Protein AF-A0A7J9YTW6-F1 (afdb_monomer)

Sequence (107 aa):
MKQVTILALVAAAFAALALSAPASAQAGIKQLAKQECRADRAEDPGEFASRWGGSGGKAIKRCARDERREARRDCREDRREEPREFATEYGGVGGKAIKRCMRDELR

Secondary structure (DSSP, 8-state):
-------------------------PPPHHHHHHHHHHHHHHH-HHHHHHHHTSSSHHHHHHHHHHHHHHHHHHHHHHHHH-HHHHHHHHTSSSHHHHHHHHHHTT-

Structure (mmCIF, N/CA/C/O backbone):
data_AF-A0A7J9YTW6-F1
#
_entry.id   AF-A0A7J9YTW6-F1
#
loop_
_atom_site.group_PDB
_atom_site.id
_atom_site.type_symbol
_atom_site.label_atom_id
_atom_site.label_alt_id
_atom_site.label_comp_id
_atom_site.label_asym_id
_atom_site.label_entity_id
_atom_site.label_seq_id
_atom_site.pdbx_PDB_ins_code
_atom_site.Cartn_x
_atom_site.Cartn_y
_atom_site.Cartn_z
_atom_site.occupancy
_atom_site.B_iso_or_equiv
_atom_site.auth_seq_id
_atom_site.auth_comp_id
_atom_site.auth_asym_id
_atom_site.auth_atom_id
_atom_site.pdbx_PDB_model_num
ATOM 1 N N . MET A 1 1 ? -20.043 -11.574 -63.897 1.00 37.81 1 MET A N 1
ATOM 2 C CA . MET A 1 1 ? -18.803 -10.905 -64.346 1.00 37.81 1 MET A CA 1
ATOM 3 C C . MET A 1 1 ? -18.769 -9.499 -63.747 1.00 37.81 1 MET A C 1
ATOM 5 O O . MET A 1 1 ? -19.709 -8.772 -64.013 1.00 37.81 1 MET A O 1
ATOM 9 N N . LYS A 1 2 ? -17.724 -9.180 -62.953 1.00 35.53 2 LYS A N 1
ATOM 10 C CA . LYS A 1 2 ? -17.159 -7.838 -62.624 1.00 35.53 2 LYS A CA 1
ATOM 11 C C . LYS A 1 2 ? -18.123 -6.799 -61.994 1.00 35.53 2 LYS A C 1
ATOM 13 O O . LYS A 1 2 ? -18.979 -6.266 -62.678 1.00 35.53 2 LYS A O 1
ATOM 18 N N . GLN A 1 3 ? -18.139 -6.591 -60.668 1.00 45.00 3 GLN A N 1
ATOM 19 C CA . GLN A 1 3 ? -17.318 -5.615 -59.900 1.00 45.00 3 GLN A CA 1
ATOM 20 C C . GLN A 1 3 ? -16.977 -4.310 -60.642 1.00 45.00 3 GLN A C 1
ATOM 22 O O . GLN A 1 3 ? -16.305 -4.412 -61.659 1.00 45.00 3 GLN A O 1
ATOM 27 N N . VAL A 1 4 ? -17.385 -3.151 -60.083 1.00 43.06 4 VAL A N 1
ATOM 28 C CA . VAL A 1 4 ? -16.620 -1.891 -59.815 1.00 43.06 4 VAL A CA 1
ATOM 29 C C . VAL A 1 4 ? -17.588 -0.894 -59.117 1.00 43.06 4 VAL A C 1
ATOM 31 O O . VAL A 1 4 ? -18.558 -0.461 -59.727 1.00 43.06 4 VAL A O 1
ATOM 34 N N . THR A 1 5 ? -17.590 -0.771 -57.780 1.00 51.03 5 THR A N 1
ATOM 35 C CA . THR A 1 5 ? -17.009 0.330 -56.958 1.00 51.03 5 THR A CA 1
ATOM 36 C C . THR A 1 5 ? -17.364 1.768 -57.363 1.00 51.03 5 THR A C 1
ATOM 38 O O . THR A 1 5 ? -16.803 2.288 -58.318 1.00 51.03 5 THR A O 1
ATOM 41 N N . ILE A 1 6 ? -18.140 2.471 -56.522 1.00 49.19 6 ILE A N 1
ATOM 42 C CA . ILE A 1 6 ? -17.999 3.926 -56.332 1.00 49.19 6 ILE A CA 1
ATOM 43 C C . ILE A 1 6 ? -18.011 4.234 -54.831 1.00 49.19 6 ILE A C 1
ATOM 45 O O . ILE A 1 6 ? -18.995 4.009 -54.129 1.00 49.19 6 ILE A O 1
ATOM 49 N N . LEU A 1 7 ? -16.855 4.717 -54.371 1.00 46.75 7 LEU A N 1
ATOM 50 C CA . LEU A 1 7 ? -16.605 5.337 -53.077 1.00 46.75 7 LEU A CA 1
ATOM 51 C C . LEU A 1 7 ? -17.473 6.589 -52.893 1.00 46.75 7 LEU A C 1
ATOM 53 O O . LEU A 1 7 ? -17.485 7.456 -53.761 1.00 46.75 7 LEU A O 1
ATOM 57 N N . ALA A 1 8 ? -18.058 6.751 -51.708 1.00 46.31 8 ALA A N 1
ATOM 58 C CA . ALA A 1 8 ? -18.439 8.060 -51.188 1.00 46.31 8 ALA A CA 1
ATOM 59 C C . ALA A 1 8 ? -17.841 8.223 -49.785 1.00 46.31 8 ALA A C 1
ATOM 61 O O . ALA A 1 8 ? -18.358 7.725 -48.789 1.00 46.31 8 ALA A O 1
ATOM 62 N N . LEU A 1 9 ? -16.68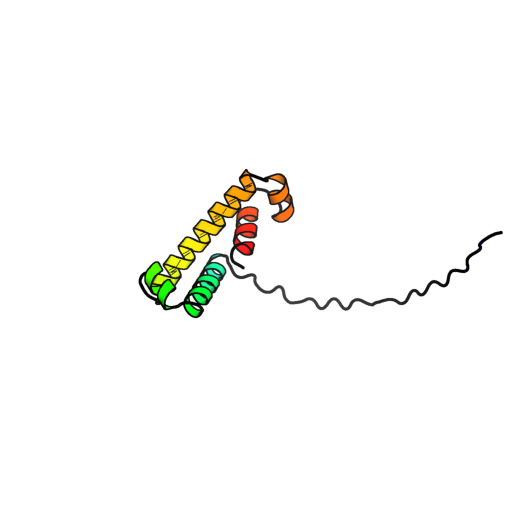6 8.888 -49.758 1.00 46.22 9 LEU A N 1
ATOM 63 C CA . LEU A 1 9 ? -16.035 9.441 -48.576 1.00 46.22 9 LEU A CA 1
ATOM 64 C C . LEU A 1 9 ? -16.971 10.452 -47.901 1.00 46.22 9 LEU A C 1
ATOM 66 O O . LEU A 1 9 ? -17.255 11.500 -48.477 1.00 46.22 9 LEU A O 1
ATOM 70 N N . VAL A 1 10 ? -17.390 10.179 -46.666 1.00 49.94 10 VAL A N 1
ATOM 71 C CA . VAL A 1 10 ? -17.940 11.203 -45.768 1.00 49.94 10 VAL A CA 1
ATOM 72 C C . VAL A 1 10 ? -16.899 11.473 -44.690 1.00 49.94 10 VAL A C 1
ATOM 74 O O . VAL A 1 10 ? -16.807 10.771 -43.687 1.00 49.94 10 VAL A O 1
ATOM 77 N N . ALA A 1 11 ? -16.076 12.488 -44.939 1.00 50.56 11 ALA A N 1
ATOM 78 C CA . ALA A 1 11 ? -15.255 13.125 -43.925 1.00 50.56 11 ALA A CA 1
ATOM 79 C C . ALA A 1 11 ? -16.102 14.213 -43.250 1.00 50.56 11 ALA A C 1
ATOM 81 O O . ALA A 1 11 ? -16.424 15.222 -43.872 1.00 50.56 11 ALA A O 1
ATOM 82 N N . ALA A 1 12 ? -16.465 14.014 -41.984 1.00 51.50 12 ALA A N 1
ATOM 83 C CA . ALA A 1 12 ? -17.022 15.061 -41.137 1.00 51.50 12 ALA A CA 1
ATOM 84 C C . ALA A 1 12 ? -16.184 15.139 -39.858 1.00 51.50 12 ALA A C 1
ATOM 86 O O . ALA A 1 12 ? -16.069 14.178 -39.099 1.00 51.50 12 ALA A O 1
ATOM 87 N N . ALA A 1 13 ? -15.532 16.286 -39.696 1.00 48.19 13 ALA A N 1
ATOM 88 C CA . ALA A 1 13 ? -14.561 16.585 -38.664 1.00 48.19 13 ALA A CA 1
ATOM 89 C C . ALA A 1 13 ? -15.207 16.619 -37.271 1.00 48.19 13 ALA A C 1
ATOM 91 O O . ALA A 1 13 ? -16.048 17.470 -36.989 1.00 48.19 13 ALA A O 1
ATOM 92 N N . PHE A 1 14 ? -14.754 15.744 -36.375 1.00 49.72 14 PHE A N 1
ATOM 93 C CA . PHE A 1 14 ? -14.966 15.916 -34.942 1.00 49.72 14 PHE A CA 1
ATOM 94 C C . PHE A 1 14 ? -13.867 16.826 -34.391 1.00 49.72 14 PHE A C 1
ATOM 96 O O . PHE A 1 14 ? -12.740 16.399 -34.145 1.00 49.72 14 PHE A O 1
ATOM 103 N N . ALA A 1 15 ? -14.200 18.105 -34.215 1.00 48.06 15 ALA A N 1
ATOM 104 C CA . ALA A 1 15 ? -13.405 19.035 -33.429 1.00 48.06 15 ALA A CA 1
ATOM 105 C C . ALA A 1 15 ? -13.455 18.598 -31.955 1.00 48.06 15 ALA A C 1
ATOM 107 O O . ALA A 1 15 ? -14.438 18.827 -31.252 1.00 48.06 15 ALA A O 1
ATOM 108 N N . ALA A 1 16 ? -12.403 17.922 -31.500 1.00 50.88 16 ALA A N 1
ATOM 109 C CA . ALA A 1 16 ? -12.238 17.541 -30.108 1.00 50.88 16 ALA A CA 1
ATOM 110 C C . ALA A 1 16 ? -11.960 18.793 -29.258 1.00 50.88 16 ALA A C 1
ATOM 112 O O . ALA A 1 16 ? -10.833 19.285 -29.208 1.00 50.88 16 ALA A O 1
ATOM 113 N N . LEU A 1 17 ? -12.982 19.302 -28.563 1.00 50.62 17 LEU A N 1
ATOM 114 C CA . LEU A 1 17 ? -12.770 20.118 -27.369 1.00 50.62 17 LEU A CA 1
ATOM 115 C C . LEU A 1 17 ? -12.154 19.213 -26.296 1.00 50.62 17 LEU A C 1
ATOM 117 O O . LEU A 1 17 ? -12.857 18.512 -25.569 1.00 50.62 17 LEU A O 1
ATOM 121 N N . ALA A 1 18 ? -10.828 19.215 -26.201 1.00 54.19 18 ALA A N 1
ATOM 122 C CA . ALA A 1 18 ? -10.131 18.665 -25.051 1.00 54.19 18 ALA A CA 1
ATOM 123 C C . ALA A 1 18 ? -10.392 19.587 -23.850 1.00 54.19 18 ALA A C 1
ATOM 125 O O . ALA A 1 18 ? -9.665 20.553 -23.620 1.00 54.19 18 ALA A O 1
ATOM 126 N N . LEU A 1 19 ? -11.458 19.302 -23.095 1.00 51.62 19 LEU A N 1
ATOM 127 C CA . LEU A 1 19 ? -11.585 19.775 -21.721 1.00 51.62 19 LEU A CA 1
ATOM 128 C C . LEU A 1 19 ? -10.367 19.246 -20.961 1.00 51.62 19 LEU A C 1
ATOM 130 O O . LEU A 1 19 ? -10.257 18.051 -20.684 1.00 51.62 19 LEU A O 1
ATOM 134 N N . SER A 1 20 ? -9.438 20.139 -20.644 1.00 54.81 20 SER A N 1
ATOM 135 C CA . SER A 1 20 ? -8.362 19.906 -19.693 1.00 54.81 20 SER A CA 1
ATOM 136 C C . SER A 1 20 ? -8.987 19.648 -18.323 1.00 54.81 20 SER A C 1
ATOM 138 O O . SER A 1 20 ? -9.221 20.562 -17.534 1.00 54.81 20 SER A O 1
ATOM 140 N N . ALA A 1 21 ? -9.299 18.378 -18.054 1.00 56.00 21 ALA A N 1
ATOM 141 C CA . ALA A 1 21 ? -9.672 17.931 -16.726 1.00 56.00 21 ALA A CA 1
ATOM 142 C C . ALA A 1 21 ? -8.539 18.328 -15.764 1.00 56.00 21 ALA A C 1
ATOM 144 O O . ALA A 1 21 ? -7.370 18.047 -16.059 1.00 56.00 21 ALA A O 1
ATOM 145 N N . PRO A 1 22 ? -8.839 19.007 -14.642 1.00 44.25 22 PRO A N 1
ATOM 146 C CA . PRO A 1 22 ? -7.815 19.342 -13.672 1.00 44.25 22 PRO A CA 1
ATOM 147 C C . PRO A 1 22 ? -7.177 18.033 -13.220 1.00 44.25 22 PRO A C 1
ATOM 149 O O . PRO A 1 22 ? -7.881 17.084 -12.876 1.00 44.25 22 PRO A O 1
ATOM 152 N N . ALA A 1 23 ? -5.846 17.975 -13.263 1.00 52.31 23 ALA A N 1
ATOM 153 C CA . ALA A 1 23 ? -5.086 16.861 -12.728 1.00 52.31 23 ALA A CA 1
ATOM 154 C C . ALA A 1 23 ? -5.490 16.680 -11.259 1.00 52.31 23 ALA A C 1
ATOM 156 O O . ALA A 1 23 ? -5.030 17.410 -10.380 1.00 52.31 23 ALA A O 1
ATOM 157 N N . SER A 1 24 ? -6.413 15.752 -10.997 1.00 54.34 24 SER A N 1
ATOM 158 C CA . SER A 1 24 ? -6.827 15.404 -9.647 1.00 54.34 24 SER A CA 1
ATOM 159 C C . SER A 1 24 ? -5.564 14.993 -8.911 1.00 54.34 24 SER A C 1
ATOM 161 O O . SER A 1 24 ? -4.889 14.064 -9.359 1.00 54.34 24 SER A O 1
ATOM 163 N N . ALA A 1 25 ? -5.211 15.685 -7.830 1.00 58.84 25 ALA A N 1
ATOM 164 C CA . ALA A 1 25 ? -4.068 15.305 -7.016 1.00 58.84 25 ALA A CA 1
ATOM 165 C C . ALA A 1 25 ? -4.237 13.832 -6.606 1.00 58.84 25 ALA A C 1
ATOM 167 O O . ALA A 1 25 ? -5.108 13.515 -5.795 1.00 58.84 25 ALA A O 1
ATOM 168 N N . GLN A 1 26 ? -3.464 12.920 -7.210 1.00 66.88 26 GLN A N 1
ATOM 169 C CA . GLN A 1 26 ? -3.605 11.497 -6.922 1.00 66.88 26 GLN A CA 1
ATOM 170 C C . GLN A 1 26 ? -3.337 11.267 -5.435 1.00 66.88 26 GLN A C 1
ATOM 172 O O . GLN A 1 26 ? -2.288 11.660 -4.910 1.00 66.88 26 GLN A O 1
ATOM 177 N N . ALA A 1 27 ? -4.281 10.609 -4.759 1.00 81.75 27 ALA A N 1
ATOM 178 C CA . ALA A 1 27 ? -4.136 10.258 -3.358 1.00 81.75 27 ALA A CA 1
ATOM 179 C C . ALA A 1 27 ? -2.823 9.482 -3.141 1.00 81.75 27 ALA A C 1
ATOM 181 O O . ALA A 1 27 ? -2.428 8.613 -3.925 1.00 81.75 27 ALA A O 1
ATOM 182 N N . GLY A 1 28 ? -2.099 9.824 -2.075 1.00 93.44 28 GLY A N 1
ATOM 183 C CA . GLY A 1 28 ? -0.902 9.076 -1.700 1.00 93.44 28 GLY A CA 1
ATOM 184 C C . GLY A 1 28 ? -1.266 7.668 -1.220 1.00 93.44 28 GLY A C 1
ATOM 185 O O . GLY A 1 28 ? -2.300 7.489 -0.589 1.00 93.44 28 GLY A O 1
ATOM 186 N N . ILE A 1 29 ? -0.365 6.699 -1.404 1.00 96.25 29 ILE A N 1
ATOM 187 C CA . ILE A 1 29 ? -0.503 5.287 -0.969 1.00 96.25 29 ILE A CA 1
ATOM 188 C C . ILE A 1 29 ? -1.033 5.162 0.474 1.00 96.25 29 ILE A C 1
ATOM 190 O O . ILE A 1 29 ? -1.866 4.323 0.786 1.00 96.25 29 ILE A O 1
ATOM 194 N N . LYS A 1 30 ? -0.575 6.026 1.392 1.00 96.00 30 LYS A N 1
ATOM 195 C CA . LYS A 1 30 ? -1.038 6.017 2.792 1.00 96.00 30 LYS A CA 1
ATOM 196 C C . LYS A 1 30 ? -2.505 6.421 2.949 1.00 96.00 30 LYS A C 1
ATOM 198 O O . LYS A 1 30 ? -3.129 6.019 3.925 1.00 96.00 30 LYS A O 1
ATOM 203 N N . GLN A 1 31 ? -3.000 7.294 2.082 1.00 96.50 31 GLN A N 1
ATOM 204 C CA . GLN A 1 31 ? -4.390 7.721 2.093 1.00 96.50 31 GLN A CA 1
ATOM 205 C C . GLN A 1 31 ? -5.288 6.659 1.459 1.00 96.50 31 GLN A C 1
ATOM 207 O O . GLN A 1 31 ? -6.331 6.386 2.038 1.00 96.50 31 GLN A O 1
ATOM 212 N N . LEU A 1 32 ? -4.842 6.035 0.366 1.00 97.25 32 LEU A N 1
ATOM 213 C CA . LEU A 1 32 ? -5.534 4.922 -0.293 1.00 97.25 32 LEU A CA 1
ATOM 214 C C . LEU A 1 32 ? -5.731 3.736 0.655 1.00 97.25 32 LEU A C 1
ATOM 216 O O . LEU A 1 32 ? -6.859 3.441 1.014 1.00 97.25 32 LEU A O 1
ATOM 220 N N . ALA A 1 33 ? -4.655 3.242 1.274 1.00 98.00 33 ALA A N 1
ATOM 221 C CA . ALA A 1 33 ? -4.762 2.180 2.280 1.00 98.00 33 ALA A CA 1
ATOM 222 C C . ALA A 1 33 ? -5.668 2.537 3.476 1.00 98.00 33 ALA A C 1
ATOM 224 O O . ALA A 1 33 ? -6.201 1.675 4.158 1.00 98.00 33 ALA A O 1
ATOM 225 N N . LYS A 1 34 ? -5.825 3.824 3.819 1.00 97.75 34 LYS A N 1
ATOM 226 C CA . LYS A 1 34 ? -6.790 4.221 4.861 1.00 97.75 34 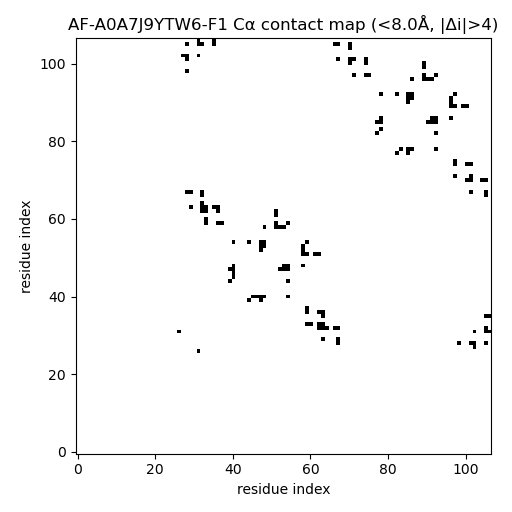LYS A CA 1
ATOM 227 C C . LYS A 1 34 ? -8.221 4.250 4.345 1.00 97.75 34 LYS A C 1
ATOM 229 O O . LYS A 1 34 ? -9.126 4.187 5.169 1.00 97.75 34 LYS A O 1
ATOM 234 N N . GLN A 1 35 ? -8.411 4.504 3.058 1.00 97.19 35 GLN A N 1
ATOM 235 C CA . GLN A 1 35 ? -9.712 4.538 2.414 1.00 97.19 35 GLN A CA 1
ATOM 236 C C . GLN A 1 35 ? -10.274 3.124 2.311 1.00 97.19 35 GLN A C 1
ATOM 238 O O . GLN A 1 35 ? -11.395 2.934 2.765 1.00 97.19 35 GLN A O 1
ATOM 243 N N . GLU A 1 36 ? -9.470 2.157 1.876 1.00 96.81 36 GLU A N 1
ATOM 244 C CA . GLU A 1 36 ? -9.821 0.728 1.873 1.00 96.81 36 GLU A CA 1
ATOM 245 C C . GLU A 1 36 ? -10.179 0.246 3.273 1.00 96.81 36 GLU A C 1
ATOM 247 O O . GLU A 1 36 ? -11.329 -0.060 3.539 1.00 96.81 36 GLU A O 1
ATOM 252 N N . CYS A 1 37 ? -9.291 0.430 4.252 1.00 98.19 37 CYS A N 1
ATOM 253 C CA . CYS A 1 37 ? -9.598 0.079 5.642 1.00 98.19 37 CYS A CA 1
ATOM 254 C C . CYS A 1 37 ? -10.834 0.779 6.233 1.00 98.19 37 CYS A C 1
ATOM 256 O O . CYS A 1 37 ? -11.363 0.364 7.265 1.00 98.19 37 CYS A O 1
ATOM 258 N N . ARG A 1 38 ? -11.254 1.925 5.679 1.00 98.19 38 ARG A N 1
ATOM 259 C CA . ARG A 1 38 ? -12.512 2.571 6.079 1.00 98.19 38 ARG A CA 1
ATOM 260 C C . ARG A 1 38 ? -13.708 1.932 5.387 1.00 98.19 38 ARG A C 1
ATOM 262 O O . ARG A 1 38 ? -14.752 1.907 6.031 1.00 98.19 38 ARG A O 1
ATOM 269 N N . ALA A 1 39 ? -13.550 1.492 4.141 1.00 97.88 39 ALA A N 1
ATOM 270 C CA . ALA A 1 39 ? -14.531 0.718 3.400 1.00 97.88 39 ALA A CA 1
ATOM 271 C C . ALA A 1 39 ? -14.747 -0.642 4.077 1.00 97.88 39 ALA A C 1
ATOM 273 O O . ALA A 1 39 ? -15.867 -0.881 4.505 1.00 97.88 39 ALA A O 1
ATOM 274 N N . ASP A 1 40 ? -13.692 -1.411 4.365 1.00 97.31 40 ASP A N 1
ATOM 275 C CA . ASP A 1 40 ? -13.800 -2.718 5.040 1.00 97.31 40 ASP A CA 1
ATOM 276 C C . ASP A 1 40 ? -14.504 -2.596 6.390 1.00 97.31 40 ASP A C 1
ATOM 278 O O . ASP A 1 40 ? -15.383 -3.368 6.747 1.00 97.31 40 ASP A O 1
ATOM 282 N N . ARG A 1 41 ? -14.148 -1.562 7.160 1.00 98.12 41 ARG A N 1
ATOM 283 C CA . ARG A 1 41 ? -14.801 -1.287 8.443 1.00 98.12 41 ARG A CA 1
ATOM 284 C C . ARG A 1 41 ? -16.269 -0.895 8.281 1.00 98.12 41 ARG A C 1
ATOM 286 O O . ARG A 1 41 ? -17.037 -1.069 9.222 1.00 98.12 41 ARG A O 1
ATOM 293 N N . ALA A 1 42 ? -16.628 -0.237 7.183 1.00 98.06 42 ALA A N 1
ATOM 294 C CA . ALA A 1 42 ? -18.010 0.142 6.912 1.00 98.06 42 ALA A CA 1
ATOM 295 C C . ALA A 1 42 ? -18.832 -1.055 6.418 1.00 98.06 42 ALA A C 1
ATOM 297 O O . ALA A 1 42 ? -20.014 -1.127 6.743 1.00 98.06 42 ALA A O 1
ATOM 298 N N . GLU A 1 43 ? -18.202 -1.965 5.678 1.00 98.19 43 GLU A N 1
ATOM 299 C CA . GLU A 1 43 ? -18.787 -3.205 5.174 1.00 98.19 43 GLU A CA 1
ATOM 300 C C . GLU A 1 43 ? -19.004 -4.222 6.298 1.00 98.19 43 GLU A C 1
ATOM 302 O O . GLU A 1 43 ? -20.140 -4.631 6.527 1.00 98.19 43 GLU A O 1
ATOM 307 N N . ASP A 1 44 ? -17.956 -4.541 7.066 1.00 97.44 44 ASP A N 1
ATOM 308 C CA . ASP A 1 44 ? -18.046 -5.410 8.240 1.00 97.44 44 ASP A CA 1
ATOM 309 C C . ASP A 1 44 ? -17.324 -4.806 9.463 1.00 97.44 44 ASP A C 1
ATOM 311 O O . ASP A 1 44 ? -16.142 -5.063 9.732 1.00 97.44 44 ASP A O 1
ATOM 315 N N . PRO A 1 45 ? -18.023 -3.994 10.276 1.00 97.12 45 PRO A N 1
ATOM 316 C CA . PRO A 1 45 ? -17.429 -3.389 11.462 1.00 97.12 45 PRO A CA 1
ATOM 317 C C . PRO A 1 45 ? -17.059 -4.412 12.544 1.00 97.12 45 PRO A C 1
ATOM 319 O O . PRO A 1 45 ? -16.178 -4.122 13.362 1.00 97.12 45 PRO A O 1
ATOM 322 N N . GLY A 1 46 ? -17.729 -5.569 12.586 1.00 97.75 46 GLY A N 1
ATOM 323 C CA . GLY A 1 46 ? -17.510 -6.612 13.586 1.00 97.75 46 GLY A CA 1
ATOM 324 C C . GLY A 1 46 ? -16.236 -7.394 1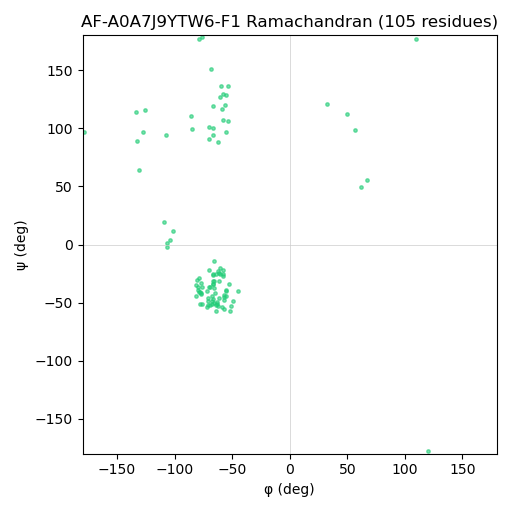3.295 1.00 97.75 46 GLY A C 1
ATOM 325 O O . GLY A 1 46 ? -15.353 -7.480 14.156 1.00 97.75 46 GLY A O 1
ATOM 326 N N . GLU A 1 47 ? -16.102 -7.880 12.063 1.00 98.25 47 GLU A N 1
ATOM 327 C CA . GLU A 1 47 ? -14.894 -8.540 11.577 1.00 98.25 47 GLU A CA 1
ATOM 328 C C . GLU A 1 47 ? -13.700 -7.585 11.628 1.00 98.25 47 GLU A 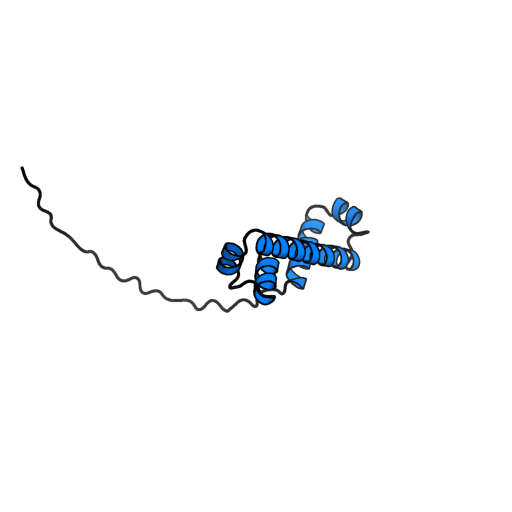C 1
ATOM 330 O O . GLU A 1 47 ? -12.651 -7.925 12.187 1.00 98.25 47 GLU A O 1
ATOM 335 N N . PHE A 1 48 ? -13.878 -6.343 11.166 1.00 98.44 48 PHE A N 1
ATOM 336 C CA . PHE A 1 48 ? -12.831 -5.331 11.236 1.00 98.44 48 PHE A CA 1
ATOM 337 C C . PHE A 1 48 ? -12.353 -5.109 12.677 1.00 98.44 48 PHE A C 1
ATOM 339 O O . PHE A 1 48 ? -11.147 -5.072 12.945 1.00 98.44 48 PHE A O 1
ATOM 346 N N . ALA A 1 49 ? -13.279 -4.954 13.629 1.00 98.19 49 ALA A N 1
ATOM 347 C CA . ALA A 1 49 ? -12.925 -4.744 15.027 1.00 98.19 49 ALA A CA 1
ATOM 348 C C . ALA A 1 49 ? -12.232 -5.967 15.643 1.00 98.19 49 ALA A C 1
ATOM 350 O O . ALA A 1 49 ? -11.292 -5.786 16.423 1.00 98.19 49 ALA A O 1
ATOM 351 N N . SER A 1 50 ? -12.653 -7.179 15.276 1.00 98.38 50 SER A N 1
ATOM 352 C CA . SER A 1 50 ? -12.019 -8.431 15.694 1.00 98.38 50 SER A CA 1
ATOM 353 C C . SER A 1 50 ? -10.574 -8.520 15.189 1.00 98.38 50 SER A C 1
ATOM 355 O O . SER A 1 50 ? -9.640 -8.639 15.985 1.00 98.38 50 SER A O 1
ATOM 357 N N . ARG A 1 51 ? -10.364 -8.339 13.878 1.00 98.19 51 ARG A N 1
ATOM 358 C CA . ARG A 1 51 ? -9.043 -8.422 13.235 1.00 98.19 51 ARG A CA 1
ATOM 359 C C . ARG A 1 51 ? -8.088 -7.331 13.713 1.00 98.19 51 ARG A C 1
ATOM 361 O O . ARG A 1 51 ? -6.908 -7.585 13.955 1.00 98.19 51 ARG A O 1
ATOM 368 N N . TRP A 1 52 ? -8.579 -6.101 13.864 1.00 98.00 52 TRP A N 1
ATOM 369 C CA . TRP A 1 52 ? -7.725 -4.938 14.112 1.00 98.00 52 TRP A CA 1
ATOM 370 C C . TRP A 1 52 ? -7.727 -4.441 15.551 1.00 98.00 52 TRP A C 1
ATOM 372 O O . TRP A 1 52 ? -7.062 -3.435 15.823 1.00 98.00 52 TRP A O 1
ATOM 382 N N . GLY A 1 53 ? -8.408 -5.112 16.481 1.00 96.25 53 GLY A N 1
ATOM 383 C CA . GLY A 1 53 ? -8.469 -4.735 17.894 1.00 96.25 53 GLY A CA 1
ATOM 384 C C . GLY A 1 53 ? -9.214 -3.414 18.113 1.00 96.25 53 GLY A C 1
ATOM 385 O O . GLY A 1 53 ? -8.647 -2.458 18.658 1.00 96.25 53 GLY A O 1
ATOM 386 N N . GLY A 1 54 ? -10.453 -3.352 17.622 1.00 96.75 54 GLY A N 1
ATOM 387 C CA . GLY A 1 54 ? -11.383 -2.222 17.704 1.00 96.75 54 GLY A CA 1
ATOM 388 C C . GLY A 1 54 ? -11.629 -1.508 16.368 1.00 96.75 54 GLY A C 1
ATOM 389 O O . GLY A 1 54 ? -11.003 -1.803 15.360 1.00 96.75 54 GLY A O 1
ATOM 390 N N . SER A 1 55 ? -12.518 -0.512 16.365 1.00 95.81 55 SER A N 1
ATOM 391 C CA . SER A 1 55 ? -12.933 0.231 15.156 1.00 95.81 55 SER A CA 1
ATOM 392 C C . SER A 1 55 ? -12.355 1.655 15.067 1.00 95.81 55 SER A C 1
ATOM 394 O O . SER A 1 55 ? -12.580 2.379 14.096 1.00 95.81 55 SER A O 1
ATOM 396 N N . GLY A 1 56 ? -11.593 2.087 16.078 1.00 95.94 56 GLY A N 1
ATOM 397 C CA . GLY A 1 56 ? -11.065 3.450 16.191 1.00 95.94 56 GLY A CA 1
ATOM 398 C C . GLY A 1 56 ? -9.869 3.762 15.280 1.00 95.94 56 GLY A C 1
ATOM 399 O O . GLY A 1 56 ? -9.320 2.913 14.580 1.00 95.94 56 GLY A O 1
ATOM 400 N N . GLY A 1 57 ? -9.375 5.003 15.339 1.00 97.19 57 GLY A N 1
ATOM 401 C CA . GLY A 1 57 ? -8.281 5.463 14.469 1.00 97.19 57 GLY A CA 1
ATOM 402 C C . GLY A 1 57 ? -6.959 4.688 14.606 1.00 97.19 57 GLY A C 1
ATOM 403 O O . GLY A 1 57 ? -6.177 4.648 13.656 1.00 97.19 57 GLY A O 1
ATOM 404 N N . LYS A 1 58 ? -6.687 4.052 15.756 1.00 98.00 58 LYS A N 1
ATOM 405 C CA . LYS A 1 58 ? -5.524 3.156 15.920 1.00 98.00 58 LYS A CA 1
ATOM 406 C C . LYS A 1 58 ? -5.684 1.859 15.118 1.00 98.00 58 LYS A C 1
ATOM 408 O O . LYS A 1 58 ? -4.698 1.406 14.547 1.00 98.00 58 LYS A O 1
ATOM 413 N N . ALA A 1 59 ? -6.897 1.317 15.034 1.00 98.25 59 ALA A N 1
ATOM 414 C CA . ALA A 1 59 ? -7.196 0.132 14.238 1.00 98.25 59 ALA A CA 1
ATOM 415 C C . ALA A 1 59 ? -7.044 0.421 12.740 1.00 98.25 59 ALA A C 1
ATOM 417 O O . ALA A 1 59 ? -6.273 -0.258 12.074 1.00 98.25 59 ALA A O 1
ATOM 418 N N . ILE A 1 60 ? -7.597 1.540 12.253 1.00 98.50 60 ILE A N 1
ATOM 419 C CA . ILE A 1 60 ? -7.381 2.010 10.870 1.00 98.50 60 ILE A CA 1
ATOM 420 C C . ILE A 1 60 ? -5.889 2.171 10.544 1.00 98.50 60 ILE A C 1
ATOM 422 O O . ILE A 1 60 ? -5.449 1.845 9.450 1.00 98.50 60 ILE A O 1
ATOM 426 N N . LYS A 1 61 ? -5.072 2.670 11.482 1.00 98.25 61 LYS A N 1
ATOM 427 C CA . LYS A 1 61 ? -3.617 2.783 11.271 1.00 98.25 61 LYS A CA 1
ATOM 428 C C . LYS A 1 61 ? -2.922 1.420 11.175 1.00 98.25 61 LYS A C 1
ATOM 430 O O . LYS A 1 61 ? -1.916 1.340 10.471 1.00 98.25 61 LYS A O 1
ATOM 435 N N . ARG A 1 62 ? -3.399 0.407 11.909 1.00 98.62 62 ARG A N 1
ATOM 436 C CA . ARG A 1 62 ? -2.877 -0.967 11.848 1.00 98.62 62 ARG A CA 1
ATOM 437 C C . ARG A 1 62 ? -3.253 -1.620 10.526 1.00 98.62 62 ARG A C 1
ATOM 439 O O . ARG A 1 62 ? -2.331 -2.018 9.827 1.00 98.62 62 ARG A O 1
ATOM 446 N N . CYS A 1 63 ? -4.536 -1.583 10.173 1.00 98.56 63 CYS A N 1
ATOM 447 C CA . CYS A 1 63 ? -5.042 -2.040 8.883 1.00 98.56 63 CYS A CA 1
ATOM 448 C C . CYS A 1 63 ? -4.257 -1.395 7.735 1.00 98.56 63 CYS A C 1
ATOM 450 O O . CYS A 1 63 ? -3.494 -2.059 7.051 1.00 98.56 63 CYS A O 1
ATOM 452 N N . ALA A 1 64 ? -4.219 -0.059 7.671 1.00 98.38 64 ALA A N 1
ATOM 453 C CA . ALA A 1 64 ? -3.54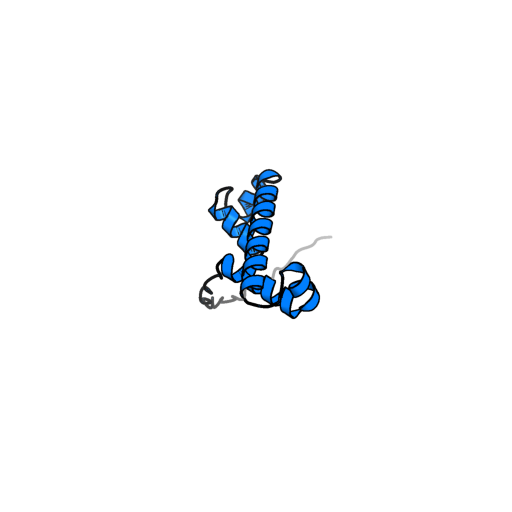2 0.637 6.577 1.00 98.38 64 ALA A CA 1
ATOM 454 C C . ALA A 1 64 ? -2.016 0.433 6.556 1.00 98.38 64 ALA A C 1
ATOM 456 O O . ALA A 1 64 ? -1.343 0.862 5.619 1.00 98.38 64 ALA A O 1
ATOM 457 N N . ARG A 1 65 ? -1.402 -0.080 7.631 1.00 98.56 65 ARG A N 1
ATOM 458 C CA . ARG A 1 65 ? 0.013 -0.486 7.621 1.00 98.56 65 ARG A CA 1
ATOM 459 C C . ARG A 1 65 ? 0.169 -1.858 6.979 1.00 98.56 65 ARG A C 1
ATOM 461 O O . ARG A 1 65 ? 1.175 -2.036 6.297 1.00 98.56 65 ARG A O 1
ATOM 468 N N . ASP A 1 66 ? -0.764 -2.757 7.251 1.00 98.50 66 ASP A N 1
ATOM 469 C CA . ASP A 1 66 ? -0.805 -4.098 6.690 1.00 98.50 66 ASP A CA 1
ATOM 470 C C . ASP A 1 66 ? -1.096 -4.049 5.192 1.00 98.50 66 ASP A C 1
ATOM 472 O O . ASP A 1 66 ? -0.219 -4.454 4.443 1.00 98.50 66 ASP A O 1
ATOM 476 N N . GLU A 1 67 ? -2.149 -3.348 4.756 1.00 98.25 67 GLU A N 1
ATOM 477 C CA . GLU A 1 67 ? -2.477 -3.160 3.326 1.00 98.25 67 GLU A CA 1
ATOM 478 C C . GLU A 1 67 ? -1.265 -2.695 2.509 1.00 98.25 67 GLU A C 1
ATOM 480 O O . GLU A 1 67 ? -0.850 -3.279 1.515 1.00 98.25 67 GLU A O 1
ATOM 485 N N .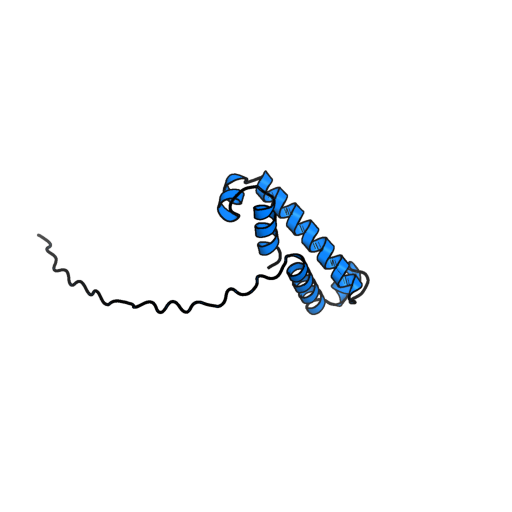 ARG A 1 68 ? -0.554 -1.671 2.998 1.00 98.31 68 ARG A N 1
ATOM 486 C CA . ARG A 1 68 ? 0.658 -1.179 2.317 1.00 98.31 68 ARG A CA 1
ATOM 487 C C . ARG A 1 68 ? 1.815 -2.174 2.316 1.00 98.31 68 ARG A C 1
ATOM 489 O O . ARG A 1 68 ? 2.756 -1.998 1.539 1.00 98.31 68 ARG A O 1
ATOM 496 N N . ARG A 1 69 ? 1.868 -3.081 3.287 1.00 98.56 69 ARG A N 1
ATOM 497 C CA . ARG A 1 69 ? 2.891 -4.126 3.354 1.00 98.56 69 ARG A CA 1
ATOM 498 C C . ARG A 1 69 ? 2.554 -5.226 2.356 1.00 98.56 69 ARG A C 1
ATOM 500 O O . ARG A 1 69 ? 3.485 -5.655 1.680 1.00 98.56 69 ARG A O 1
ATOM 507 N N . GLU A 1 70 ? 1.289 -5.617 2.269 1.00 98.31 70 GLU A N 1
ATOM 508 C CA . GLU A 1 70 ? 0.775 -6.607 1.319 1.00 98.31 70 GLU A CA 1
ATOM 509 C C . GLU A 1 70 ? 0.933 -6.101 -0.109 1.00 98.31 70 GLU A C 1
ATOM 511 O O . GLU A 1 70 ? 1.797 -6.618 -0.806 1.00 98.31 70 GLU A O 1
ATOM 516 N N . ALA A 1 71 ? 0.368 -4.940 -0.448 1.00 98.38 71 ALA A N 1
ATOM 517 C CA . ALA A 1 71 ? 0.558 -4.313 -1.760 1.00 98.38 71 ALA A CA 1
ATOM 518 C C . ALA A 1 71 ? 2.041 -4.154 -2.146 1.00 98.38 71 ALA A C 1
ATOM 520 O O . ALA A 1 71 ? 2.436 -4.238 -3.301 1.00 98.38 71 ALA A O 1
ATOM 521 N N . ARG A 1 72 ? 2.938 -3.913 -1.178 1.00 98.56 72 ARG A N 1
ATOM 522 C CA . ARG A 1 72 ? 4.383 -3.875 -1.465 1.00 98.56 72 ARG A CA 1
ATOM 523 C C . ARG A 1 72 ? 4.968 -5.257 -1.746 1.00 98.56 72 ARG A C 1
ATOM 525 O O . ARG A 1 72 ? 5.928 -5.333 -2.515 1.00 98.56 72 ARG A O 1
ATOM 532 N N . ARG A 1 73 ? 4.547 -6.274 -0.998 1.00 98.62 73 ARG A N 1
ATOM 533 C CA . ARG A 1 73 ? 4.991 -7.660 -1.169 1.00 98.62 73 ARG A CA 1
ATOM 534 C C . ARG A 1 73 ? 4.548 -8.142 -2.545 1.00 98.62 73 ARG A C 1
ATOM 536 O O . ARG A 1 73 ? 5.420 -8.565 -3.292 1.00 98.62 73 ARG A O 1
ATOM 543 N N . ASP A 1 74 ? 3.283 -7.936 -2.875 1.00 98.44 74 ASP A N 1
ATOM 544 C CA . ASP A 1 74 ? 2.648 -8.435 -4.093 1.00 98.44 74 ASP A CA 1
ATOM 545 C C . ASP A 1 74 ? 3.278 -7.746 -5.317 1.00 98.44 74 ASP A C 1
ATOM 547 O O . ASP A 1 74 ? 3.971 -8.389 -6.095 1.00 98.44 74 ASP A O 1
ATOM 551 N N . CYS A 1 75 ? 3.385 -6.411 -5.322 1.00 98.62 75 CYS A N 1
ATOM 552 C CA . CYS A 1 75 ? 4.141 -5.699 -6.366 1.00 98.62 75 CYS A CA 1
ATOM 553 C C . CYS A 1 75 ? 5.625 -6.096 -6.503 1.00 98.62 75 CYS A C 1
ATOM 555 O O . CYS A 1 75 ? 6.270 -5.833 -7.522 1.00 98.62 75 CYS A O 1
ATOM 557 N N . ARG A 1 76 ? 6.262 -6.605 -5.439 1.00 98.56 76 ARG A N 1
ATOM 558 C CA . ARG A 1 76 ? 7.650 -7.100 -5.524 1.00 98.56 76 ARG A CA 1
ATOM 559 C C . ARG A 1 76 ? 7.708 -8.504 -6.100 1.00 98.56 76 ARG A C 1
ATOM 561 O O . ARG A 1 76 ? 8.743 -8.833 -6.678 1.00 98.56 76 ARG A O 1
ATOM 568 N N . GLU A 1 77 ? 6.673 -9.289 -5.860 1.00 98.69 77 GLU A N 1
ATOM 569 C CA . GLU A 1 77 ? 6.451 -10.615 -6.406 1.00 98.69 77 GLU A CA 1
ATOM 570 C C . GLU A 1 77 ? 6.161 -10.528 -7.900 1.00 98.69 77 GLU A C 1
ATOM 572 O O . GLU A 1 77 ? 6.971 -11.053 -8.656 1.00 98.69 77 GLU A O 1
ATOM 577 N N . ASP A 1 78 ? 5.206 -9.707 -8.334 1.00 98.38 78 ASP A N 1
ATOM 578 C CA . ASP A 1 78 ? 4.900 -9.514 -9.761 1.00 98.38 78 ASP A CA 1
ATOM 579 C C . ASP A 1 78 ? 6.132 -9.048 -10.533 1.00 98.38 78 ASP A C 1
ATOM 581 O O . ASP A 1 78 ? 6.515 -9.595 -11.560 1.00 98.38 78 ASP A O 1
ATOM 585 N N . ARG A 1 79 ? 6.865 -8.077 -9.977 1.00 98.50 79 ARG A N 1
ATOM 586 C CA . ARG A 1 79 ? 8.120 -7.614 -10.577 1.00 98.50 79 ARG A CA 1
ATOM 587 C C . ARG A 1 79 ? 9.183 -8.715 -10.662 1.00 98.50 79 ARG A C 1
ATOM 589 O O . ARG A 1 79 ? 10.076 -8.630 -11.505 1.00 98.50 7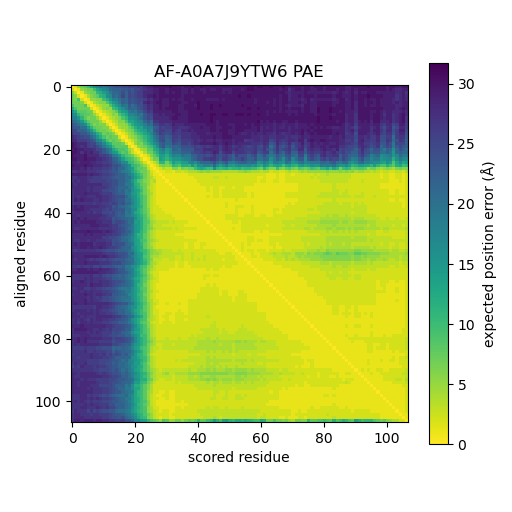9 ARG A O 1
ATOM 596 N N . ARG A 1 80 ? 9.192 -9.660 -9.721 1.00 98.44 80 ARG A N 1
ATOM 597 C CA . ARG A 1 80 ? 10.152 -10.774 -9.690 1.00 98.44 80 ARG A CA 1
ATOM 598 C C . ARG A 1 80 ? 9.769 -11.838 -10.715 1.00 98.44 80 ARG A C 1
ATOM 600 O O . ARG A 1 80 ? 10.667 -12.372 -11.357 1.00 98.44 80 ARG A O 1
ATOM 607 N N . GLU A 1 81 ? 8.484 -12.142 -10.824 1.00 98.50 81 GLU A N 1
ATOM 608 C CA . GLU A 1 81 ? 7.947 -13.201 -11.680 1.00 98.50 81 GLU A CA 1
ATOM 609 C C . GLU A 1 81 ? 7.868 -12.754 -13.139 1.00 98.50 81 GLU A C 1
ATOM 611 O O . GLU A 1 81 ? 8.312 -13.478 -14.028 1.00 98.50 81 GLU A O 1
ATOM 616 N N . GLU A 1 82 ? 7.445 -11.512 -13.366 1.00 97.75 82 GLU A N 1
ATOM 617 C CA . GLU A 1 82 ? 7.164 -10.947 -14.686 1.00 97.75 82 GLU A CA 1
ATOM 618 C C . GLU A 1 82 ? 7.843 -9.572 -14.864 1.00 97.75 82 GLU A C 1
ATOM 620 O O . GLU A 1 82 ? 7.203 -8.52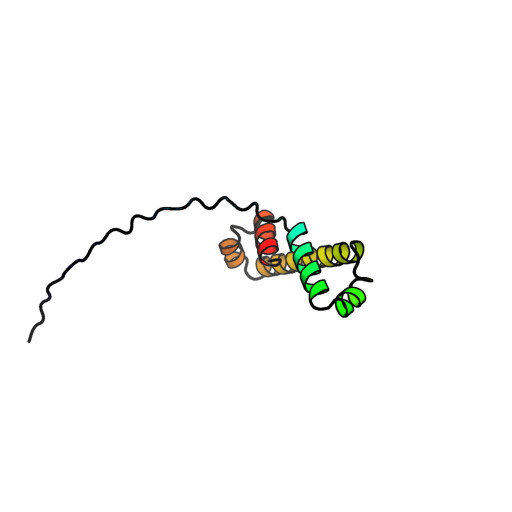5 -14.997 1.00 97.75 82 GLU A O 1
ATOM 625 N N . PRO A 1 83 ? 9.189 -9.502 -14.844 1.00 97.75 83 PRO A N 1
ATOM 626 C CA . PRO A 1 83 ? 9.905 -8.227 -14.822 1.00 97.75 83 PRO A CA 1
ATOM 627 C C . PRO A 1 83 ? 9.695 -7.366 -16.076 1.00 97.75 83 PRO A C 1
ATOM 629 O O . PRO A 1 83 ? 9.879 -6.147 -16.002 1.00 97.75 83 PRO A O 1
ATOM 632 N N . ARG A 1 84 ? 9.368 -7.962 -17.232 1.00 98.25 84 ARG A N 1
ATOM 633 C CA . ARG A 1 84 ? 9.168 -7.226 -18.494 1.00 98.25 84 ARG A CA 1
ATOM 634 C C . ARG A 1 84 ? 7.770 -6.626 -18.561 1.00 98.25 84 ARG A C 1
ATOM 636 O O . ARG A 1 84 ? 7.630 -5.458 -18.921 1.00 98.25 84 ARG A O 1
ATOM 643 N N . GLU A 1 85 ? 6.774 -7.404 -18.176 1.00 98.38 85 GLU A N 1
ATOM 644 C CA . GLU A 1 85 ? 5.367 -7.040 -18.079 1.00 98.38 85 GLU A CA 1
ATOM 645 C C . GLU A 1 85 ? 5.215 -5.940 -17.027 1.00 98.38 85 GLU A C 1
ATOM 647 O O . GLU A 1 85 ? 4.786 -4.831 -17.352 1.00 98.38 85 GLU A O 1
ATOM 652 N N . PHE A 1 86 ? 5.770 -6.160 -15.831 1.00 98.38 86 PHE A N 1
ATOM 653 C CA . PHE A 1 86 ? 5.823 -5.161 -14.767 1.00 98.38 86 PHE A CA 1
ATOM 654 C C . PHE A 1 86 ? 6.489 -3.855 -15.226 1.00 98.38 86 PHE A C 1
ATOM 656 O O . PHE A 1 86 ? 6.014 -2.755 -14.935 1.00 98.38 86 PHE A O 1
ATOM 663 N N . ALA A 1 87 ? 7.615 -3.939 -15.945 1.00 98.38 87 ALA A N 1
ATOM 664 C CA . ALA A 1 87 ? 8.292 -2.749 -16.457 1.00 98.38 87 ALA A CA 1
ATOM 665 C C . ALA A 1 87 ? 7.474 -2.015 -17.527 1.00 98.38 87 ALA A C 1
ATOM 667 O O . ALA A 1 87 ? 7.553 -0.785 -17.593 1.00 98.38 87 ALA A O 1
ATOM 668 N N . THR A 1 88 ? 6.721 -2.752 -18.341 1.00 98.44 88 THR A N 1
ATOM 669 C CA . THR A 1 88 ? 5.842 -2.210 -19.382 1.00 98.44 88 THR A CA 1
ATOM 670 C C . THR A 1 88 ? 4.677 -1.455 -18.755 1.00 98.44 88 THR A C 1
ATOM 672 O O . THR A 1 88 ? 4.438 -0.302 -19.106 1.00 98.44 88 THR A O 1
ATOM 675 N N . GLU A 1 89 ? 4.016 -2.061 -17.775 1.00 98.06 89 GLU A N 1
ATOM 676 C CA . GLU A 1 89 ? 2.856 -1.488 -17.094 1.00 98.06 89 GLU A CA 1
ATOM 677 C C . GLU A 1 89 ? 3.240 -0.308 -16.195 1.00 98.06 89 GLU A C 1
ATOM 679 O O . GLU A 1 89 ? 2.694 0.794 -16.290 1.00 98.06 89 GLU A O 1
ATOM 684 N N . TYR A 1 90 ? 4.265 -0.492 -15.364 1.00 97.62 90 TYR A N 1
ATOM 685 C CA . TYR A 1 90 ? 4.628 0.477 -14.338 1.00 97.62 90 TYR A CA 1
ATOM 686 C C . TYR A 1 90 ? 5.819 1.351 -14.714 1.00 97.62 90 TYR A C 1
ATOM 688 O O . TYR A 1 90 ? 6.339 2.068 -13.851 1.00 97.62 90 TYR A O 1
ATOM 696 N N . GLY A 1 91 ? 6.265 1.351 -15.971 1.00 96.88 91 GLY A N 1
ATOM 697 C CA . GLY A 1 91 ? 7.325 2.226 -16.480 1.00 96.88 91 GLY A CA 1
ATOM 698 C C . GLY A 1 91 ? 8.680 2.005 -15.796 1.00 96.88 91 GLY A C 1
ATOM 699 O O . GLY A 1 91 ? 9.291 2.962 -15.299 1.00 96.88 91 GLY A O 1
ATOM 700 N N . GLY A 1 92 ? 9.109 0.743 -15.711 1.00 97.44 92 GLY A N 1
ATOM 701 C CA . GLY A 1 92 ? 10.402 0.283 -15.187 1.00 97.44 92 GLY A CA 1
ATOM 702 C C . GLY A 1 92 ? 10.308 -0.664 -13.982 1.00 97.44 92 GLY A C 1
ATOM 703 O O . GLY A 1 92 ? 9.234 -0.983 -13.500 1.00 97.44 92 GLY A O 1
ATOM 704 N N . VAL A 1 93 ? 11.458 -1.082 -13.440 1.00 97.62 93 VAL A N 1
ATOM 705 C CA . VAL A 1 93 ? 11.545 -2.017 -12.286 1.00 97.62 93 VAL A CA 1
ATOM 706 C C . VAL A 1 93 ? 11.965 -1.340 -10.968 1.00 97.62 93 VAL A C 1
ATOM 708 O O . VAL A 1 93 ? 12.131 -1.978 -9.922 1.00 97.62 93 VAL A O 1
ATOM 711 N N . GLY A 1 94 ? 12.177 -0.021 -11.006 1.00 96.56 94 GLY A N 1
ATOM 712 C CA . GLY A 1 94 ? 12.679 0.770 -9.881 1.00 96.56 94 GLY A CA 1
ATOM 713 C C . GLY A 1 94 ? 11.621 1.112 -8.826 1.00 96.56 94 GLY A C 1
ATOM 714 O O . GLY A 1 94 ? 10.428 0.865 -8.977 1.00 96.56 94 GLY A O 1
ATOM 715 N N . GLY A 1 95 ? 12.039 1.778 -7.745 1.00 96.88 95 GLY A N 1
ATOM 716 C CA . GLY A 1 95 ? 11.141 2.117 -6.631 1.00 96.88 95 GLY A CA 1
ATOM 717 C C . GLY A 1 95 ? 9.955 3.025 -6.997 1.00 96.88 95 GLY A C 1
ATOM 718 O O . GLY A 1 95 ? 8.938 2.996 -6.310 1.00 96.88 95 GLY A O 1
ATOM 719 N N . LYS A 1 96 ? 10.053 3.824 -8.070 1.00 97.31 96 LYS A N 1
ATOM 720 C CA . LYS A 1 96 ? 8.916 4.603 -8.596 1.00 97.31 96 LYS A CA 1
ATOM 721 C C . LYS A 1 96 ? 7.856 3.707 -9.244 1.00 97.31 96 LYS A C 1
ATOM 723 O O . LYS A 1 96 ? 6.679 3.991 -9.066 1.00 97.31 96 LYS A O 1
ATOM 728 N N . ALA A 1 97 ? 8.272 2.641 -9.926 1.00 97.88 97 ALA A N 1
ATOM 729 C CA . ALA A 1 97 ? 7.368 1.661 -10.514 1.00 97.88 97 ALA A CA 1
ATOM 730 C C . ALA A 1 97 ? 6.640 0.862 -9.428 1.00 97.88 97 ALA A C 1
ATOM 732 O O . ALA A 1 97 ? 5.420 0.822 -9.433 1.00 97.88 97 ALA A O 1
ATOM 733 N N . ILE A 1 98 ? 7.355 0.412 -8.388 1.00 98.31 98 ILE A N 1
ATOM 734 C CA . ILE A 1 98 ? 6.726 -0.200 -7.201 1.00 98.31 98 ILE A CA 1
ATOM 735 C C . ILE A 1 98 ? 5.682 0.730 -6.569 1.00 98.31 98 ILE A C 1
ATOM 737 O O . ILE A 1 98 ? 4.627 0.278 -6.159 1.00 98.31 98 ILE A O 1
ATOM 741 N N . LYS A 1 99 ? 5.936 2.043 -6.487 1.00 97.44 99 LYS A N 1
ATOM 742 C CA . LYS A 1 99 ? 4.938 2.997 -5.967 1.00 97.44 99 LYS A CA 1
ATOM 743 C C . LYS A 1 99 ? 3.737 3.206 -6.897 1.00 97.44 99 LYS A C 1
ATOM 745 O O . LYS A 1 99 ? 2.739 3.743 -6.426 1.00 97.44 99 LYS A O 1
ATOM 750 N N . ARG A 1 100 ? 3.863 2.921 -8.195 1.00 97.56 100 ARG A N 1
ATOM 751 C CA . ARG A 1 100 ? 2.742 2.950 -9.144 1.00 97.56 100 ARG A CA 1
ATOM 752 C C . ARG A 1 100 ? 1.908 1.688 -8.987 1.00 97.56 100 ARG A C 1
ATOM 754 O O . ARG A 1 100 ? 0.756 1.847 -8.632 1.00 97.56 100 ARG A O 1
ATOM 761 N N . CYS A 1 101 ? 2.540 0.517 -9.019 1.00 98.31 101 CYS A N 1
ATOM 762 C CA . CYS A 1 101 ? 1.890 -0.751 -8.695 1.00 98.31 101 CYS A CA 1
ATOM 763 C C . CYS A 1 101 ? 1.156 -0.690 -7.350 1.00 98.31 101 CYS A C 1
ATOM 765 O O . CYS A 1 101 ? -0.052 -0.819 -7.305 1.00 98.31 101 CYS A O 1
ATOM 767 N N . MET A 1 102 ? 1.826 -0.276 -6.267 1.00 98.12 102 MET A N 1
ATOM 768 C CA . MET A 1 102 ? 1.172 -0.137 -4.956 1.00 98.12 102 MET A CA 1
ATOM 769 C C . MET A 1 102 ? 0.004 0.863 -4.932 1.00 98.12 102 MET A C 1
ATOM 771 O O . MET A 1 102 ? -0.727 0.903 -3.953 1.00 98.12 102 MET A O 1
ATOM 775 N N . ARG A 1 103 ? -0.087 1.790 -5.892 1.00 97.00 103 ARG A N 1
ATOM 776 C CA . ARG A 1 103 ? -1.236 2.698 -5.986 1.00 97.00 103 ARG A CA 1
ATOM 777 C C . ARG A 1 103 ? -2.413 1.996 -6.649 1.00 97.00 103 ARG A C 1
ATOM 779 O O . ARG A 1 103 ? -3.531 2.287 -6.251 1.00 97.00 103 ARG A O 1
ATOM 786 N N . ASP A 1 104 ? -2.135 1.153 -7.631 1.00 95.81 104 ASP A N 1
ATOM 787 C CA . ASP A 1 104 ? -3.141 0.405 -8.373 1.00 95.81 104 ASP A CA 1
ATOM 788 C C . ASP A 1 104 ? -3.659 -0.776 -7.534 1.00 95.81 104 ASP A C 1
ATOM 790 O O . ASP A 1 104 ? -4.864 -0.955 -7.469 1.00 95.81 104 ASP A O 1
ATOM 794 N N . GLU A 1 105 ? -2.794 -1.435 -6.753 1.00 95.44 105 GLU A N 1
ATOM 795 C CA . GLU A 1 105 ? -3.174 -2.457 -5.755 1.00 95.44 105 GLU A CA 1
ATOM 796 C C . GLU A 1 105 ? -4.067 -1.941 -4.611 1.00 95.44 105 GLU A C 1
ATOM 798 O O . GLU A 1 105 ? -4.716 -2.735 -3.949 1.00 95.44 105 GLU A O 1
ATOM 803 N N . LEU A 1 106 ? -4.052 -0.632 -4.32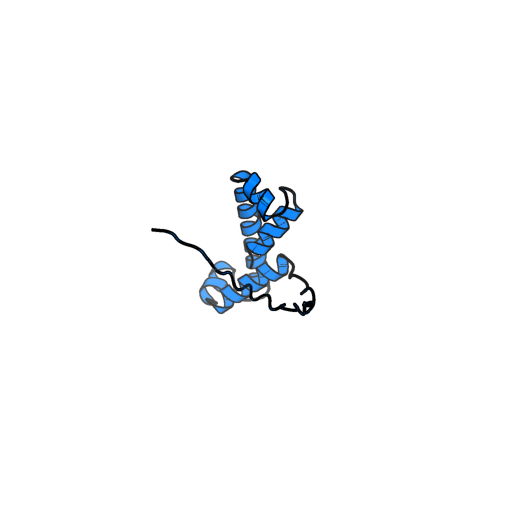0 1.00 95.19 106 LEU A N 1
ATOM 804 C CA . LEU A 1 106 ? -4.792 -0.033 -3.191 1.00 95.19 106 LEU A CA 1
ATOM 805 C C . LEU A 1 106 ? -5.989 0.826 -3.651 1.00 95.19 106 LEU A C 1
ATOM 807 O O . LEU A 1 106 ? -6.361 1.793 -2.967 1.00 95.19 106 LEU A O 1
ATOM 811 N N . ARG A 1 107 ? -6.467 0.628 -4.882 1.00 80.62 107 ARG A N 1
ATOM 812 C CA . ARG A 1 107 ? -7.465 1.485 -5.529 1.00 80.62 107 ARG A CA 1
ATOM 813 C C . ARG A 1 107 ? -8.761 0.741 -5.802 1.00 80.62 107 ARG A C 1
ATOM 815 O O . ARG A 1 107 ? -9.810 1.380 -5.547 1.00 80.62 107 ARG A O 1
#

pLDDT: mean 85.74, std 20.75, range [35.53, 98.69]

Radius of gyration: 23.52 Å; Cα contacts (8 Å, |Δi|>4): 83; chains: 1; bounding box: 32×33×82 Å

Mean predicted aligned error: 10.97 Å

Foldseek 3Di:
DDDDDDDDDDDDDDPDPPPPDPPDPQDFLLVLQLVVLVVVCVVPVPVLCVVQVHDDPSSSNVSSVVLLVVLLVVLLVCCVVPVPVLCVVQVHSDPSSSRVSSSVSSD

Solvent-accessible surface area (backbone atoms only — not comparable to full-atom values): 6342 Å² total; per-residue (Å²): 134,82,90,84,89,81,89,79,87,82,87,76,88,79,80,77,79,77,75,78,70,74,81,70,81,74,77,50,58,72,54,30,22,40,49,51,43,48,48,50,36,68,75,38,49,64,61,38,19,65,78,44,72,39,81,51,75,70,18,40,54,51,44,25,49,48,50,53,49,49,32,49,51,51,43,51,46,49,41,67,78,38,48,66,61,38,21,66,77,37,73,36,87,48,76,68,14,45,56,45,43,30,41,62,70,45,108